Protein AF-F1LA75-F1 (afdb_monomer_lite)

InterPro domains:
  IPR002472 Palmitoyl protein thioesterase [PR00414] (26-45)
  IPR002472 Palmitoyl protein thioesterase [PR00414] (66-82)
  IPR002472 Palmitoyl protein thioesterase [PR00414] (110-129)
  IPR002472 Palmitoyl protein thioesterase [PR00414] (144-163)
  IPR029058 Alpha/Beta hydrolase fold [G3DSA:3.40.50.1820] (1-176)
  IPR029058 Alpha/Beta hydrolase fold [SSF53474] (1-173)

Sequence (176 aa):
MGDSCCNPLSMGWIKKILEREIEGVYVHSLMIGDNVISDTEHGFFGNINEQIQQVCDKISNDEKLRDGYNAIGFSQGGLFLRGVAQRCSSPPMKNLISLGGPQQGIYGLPLCPGDVRVCDAVRHLLDMGAYVGFVQKSLIQAQYWHDPIDETTYRQYSIFLADANAENAVNRNIFR

Foldseek 3Di:
DQDFLDDCVGVVVVQVVCCVVPPPDDDDRDADDDDSVVSSVVVWWFALVVVLVVVLVVQQPDPVCQCHDEEEAEEQRLLSVLVNQVPHPGPHHDYRHYHNYPLQADADDDDDPDDPVSVVVSVVLCVVPLQDQVNLGITPNSLRHQDPVCNVSCCVRNPHSNVSVVVVDPPPDDDD

Secondary structure (DSSP, 8-state):
----TT-TTTHHHHHHHHHHHSTT--------SSSHHHHHHHTTBS-HHHHHHHHHHHHHT-GGGTT-EEEEEETHHHHHHHHHHHH--SSPEEEEEEES--TT-BSS-----S-HHHHHHHHHHHHT-TTSHHHHHHBHHHHTB--SS-HHHHHHH-SSHHHHTTTT---S----

pLDDT: mean 86.82, std 14.61, range [31.84, 98.31]

Organism: Ascaris suum (NCBI:txid6253)

Radius of gyration: 17.05 Å; chains: 1; bounding box: 47×29×48 Å

Structure (mmCIF, N/CA/C/O backbone):
data_AF-F1LA75-F1
#
_entry.id   AF-F1LA75-F1
#
loop_
_atom_site.group_PDB
_atom_site.id
_atom_site.type_symbol
_atom_site.label_atom_id
_atom_site.label_alt_id
_atom_site.label_comp_id
_atom_site.label_asym_id
_atom_site.label_entity_id
_atom_site.label_seq_id
_atom_site.pdbx_PDB_ins_code
_atom_site.Cartn_x
_atom_site.Cartn_y
_atom_site.Cartn_z
_atom_site.occupancy
_atom_site.B_iso_or_equiv
_atom_site.auth_seq_id
_atom_site.auth_comp_id
_atom_site.auth_asym_id
_atom_site.auth_atom_id
_atom_site.pdbx_PDB_model_num
ATOM 1 N N . MET A 1 1 ? 10.021 2.501 4.607 1.00 51.81 1 MET A N 1
ATOM 2 C CA . MET A 1 1 ? 10.463 1.191 4.064 1.00 51.81 1 MET A CA 1
ATOM 3 C C . MET A 1 1 ? 10.960 0.364 5.231 1.00 51.81 1 MET A C 1
ATOM 5 O O . MET A 1 1 ? 11.765 0.881 5.995 1.00 51.81 1 MET A O 1
ATOM 9 N N . GLY A 1 2 ? 10.468 -0.867 5.384 1.00 53.00 2 GLY A N 1
ATOM 10 C CA . GLY A 1 2 ? 10.844 -1.743 6.502 1.00 53.00 2 GLY A CA 1
ATOM 11 C C . GLY A 1 2 ? 10.161 -1.427 7.839 1.00 53.00 2 GLY A C 1
ATOM 12 O O . GLY A 1 2 ? 10.654 -1.849 8.882 1.00 53.00 2 GLY A O 1
ATOM 13 N N . ASP A 1 3 ? 9.051 -0.683 7.829 1.00 56.50 3 ASP A N 1
ATOM 14 C CA . ASP A 1 3 ? 8.215 -0.551 9.022 1.00 56.50 3 ASP A CA 1
ATOM 15 C C . ASP A 1 3 ? 7.533 -1.896 9.270 1.00 56.50 3 ASP A C 1
ATOM 17 O O . ASP A 1 3 ? 6.830 -2.392 8.395 1.00 56.50 3 ASP A O 1
ATOM 21 N N . SER A 1 4 ? 7.756 -2.488 10.441 1.00 57.56 4 SER A N 1
ATOM 22 C CA . SER A 1 4 ? 7.090 -3.727 10.835 1.00 57.56 4 SER A CA 1
ATOM 23 C C . SER A 1 4 ? 6.014 -3.452 11.871 1.00 57.56 4 SER A C 1
ATOM 25 O O . SER A 1 4 ? 6.176 -2.587 12.743 1.00 57.56 4 SER A O 1
ATOM 27 N N . CYS A 1 5 ? 4.928 -4.226 11.804 1.00 57.06 5 CYS A N 1
ATOM 28 C CA . CYS A 1 5 ? 3.740 -4.110 12.661 1.00 57.06 5 CYS A CA 1
ATOM 29 C C . CYS A 1 5 ? 4.050 -4.000 14.156 1.00 57.06 5 CYS A C 1
ATOM 31 O O . CYS A 1 5 ? 3.268 -3.455 14.942 1.00 57.06 5 CYS A O 1
ATOM 33 N N . CYS A 1 6 ? 5.178 -4.591 14.541 1.00 60.88 6 CYS A N 1
ATOM 34 C CA . CYS A 1 6 ? 5.398 -5.117 15.868 1.00 60.88 6 CYS A CA 1
ATOM 35 C C . CYS A 1 6 ? 6.765 -4.723 16.436 1.00 60.88 6 CYS A C 1
ATOM 37 O O . CYS A 1 6 ? 7.101 -5.142 17.543 1.00 60.88 6 CYS A O 1
ATOM 39 N N . ASN A 1 7 ? 7.544 -3.891 15.730 1.00 67.25 7 ASN A N 1
ATOM 40 C CA . ASN A 1 7 ? 8.734 -3.284 16.316 1.00 67.25 7 ASN A CA 1
ATOM 41 C C . ASN A 1 7 ? 8.306 -2.355 17.474 1.00 67.25 7 ASN A C 1
ATOM 43 O O . ASN A 1 7 ? 7.612 -1.360 17.224 1.00 67.25 7 ASN A O 1
ATOM 47 N N . PRO A 1 8 ? 8.721 -2.633 18.729 1.00 63.22 8 PRO A N 1
ATOM 48 C CA . PRO A 1 8 ? 8.304 -1.859 19.898 1.00 63.22 8 PRO A CA 1
ATOM 49 C C . PRO A 1 8 ? 8.677 -0.375 19.833 1.00 63.22 8 PRO A C 1
ATOM 51 O O . PRO A 1 8 ? 8.048 0.430 20.515 1.00 63.22 8 PRO A O 1
ATOM 54 N N . LEU A 1 9 ? 9.693 -0.027 19.036 1.00 65.44 9 LEU A N 1
ATOM 55 C CA . LEU A 1 9 ? 10.206 1.334 18.875 1.00 65.44 9 LEU A CA 1
ATOM 56 C C . LEU A 1 9 ? 9.613 2.077 17.664 1.00 65.44 9 LEU A C 1
ATOM 58 O O . LEU A 1 9 ? 9.874 3.264 17.510 1.00 65.44 9 LEU A O 1
ATOM 62 N N . SER A 1 10 ? 8.826 1.403 16.817 1.00 79.44 10 SER A N 1
ATOM 63 C CA . SER A 1 10 ? 8.143 2.004 15.660 1.00 79.44 10 SER A CA 1
ATOM 64 C C . SER A 1 10 ? 6.623 1.857 15.814 1.00 79.44 10 SER A C 1
ATOM 66 O O . SER A 1 10 ? 6.025 2.513 16.671 1.00 79.44 10 SER A O 1
ATOM 68 N N . MET A 1 11 ? 5.976 0.965 15.060 1.00 84.00 11 MET A N 1
ATOM 69 C CA . MET A 1 11 ? 4.516 0.804 15.081 1.00 84.00 11 MET A CA 1
ATOM 70 C C . MET A 1 11 ? 3.979 0.364 16.448 1.00 84.00 11 MET A C 1
ATOM 72 O O . MET A 1 11 ? 2.888 0.774 16.843 1.00 84.00 11 MET A O 1
ATOM 76 N N . GLY A 1 12 ? 4.769 -0.382 17.228 1.00 84.81 12 GLY A N 1
ATOM 77 C CA . GLY A 1 12 ? 4.418 -0.721 18.606 1.00 84.81 12 GLY A CA 1
ATOM 78 C C . GLY A 1 12 ? 4.308 0.505 19.523 1.00 84.81 12 GLY A C 1
ATOM 79 O O . GLY A 1 12 ? 3.465 0.524 20.419 1.00 84.81 12 GLY A O 1
ATOM 80 N N . TRP A 1 13 ? 5.109 1.548 19.289 1.00 87.62 13 TRP A N 1
ATOM 81 C CA . TRP A 1 13 ? 5.029 2.806 20.036 1.00 87.62 13 TRP A CA 1
ATOM 82 C C . TRP A 1 13 ? 3.803 3.628 19.627 1.00 87.62 13 TRP A C 1
ATOM 84 O O . TRP A 1 13 ? 3.078 4.111 20.496 1.00 87.62 13 TRP A O 1
ATOM 94 N N . ILE A 1 14 ? 3.512 3.704 18.324 1.00 90.81 14 ILE A N 1
ATOM 95 C CA . ILE A 1 14 ? 2.298 4.355 17.806 1.00 90.81 14 ILE A CA 1
ATOM 96 C C . ILE A 1 14 ? 1.042 3.702 18.385 1.00 90.81 14 ILE A C 1
ATOM 98 O O . ILE A 1 14 ? 0.167 4.400 18.896 1.00 90.81 14 ILE A O 1
ATOM 102 N N . LYS A 1 15 ? 0.973 2.365 18.369 1.00 92.31 15 LYS A N 1
ATOM 103 C CA . LYS A 1 15 ? -0.138 1.613 18.961 1.00 92.31 15 LYS A CA 1
ATOM 104 C C . LYS A 1 15 ? -0.344 1.978 20.433 1.00 92.31 15 LYS A C 1
ATOM 106 O O . LYS A 1 15 ? -1.458 2.322 20.816 1.00 92.31 15 LYS A O 1
ATOM 111 N N . LYS A 1 16 ? 0.731 1.987 21.229 1.00 91.75 16 LYS A N 1
ATOM 112 C CA . LYS A 1 16 ? 0.673 2.360 22.653 1.00 91.75 16 LYS A CA 1
ATOM 113 C C . LYS A 1 16 ? 0.189 3.789 22.877 1.00 91.75 16 LYS A C 1
ATOM 115 O O . LYS A 1 16 ? -0.514 4.033 23.850 1.00 91.75 16 LYS A O 1
ATOM 120 N N . ILE A 1 17 ? 0.571 4.734 22.017 1.00 94.31 17 ILE A N 1
ATOM 121 C CA . ILE A 1 17 ? 0.070 6.111 22.107 1.00 94.31 17 ILE A CA 1
ATOM 122 C C . ILE A 1 17 ? -1.430 6.139 21.856 1.00 94.31 17 ILE A C 1
ATOM 124 O O . ILE A 1 17 ? -2.156 6.707 22.660 1.00 94.31 17 ILE A O 1
ATOM 128 N N . LEU A 1 18 ? -1.905 5.504 20.785 1.00 94.94 18 LEU A N 1
ATOM 129 C CA . LEU A 1 18 ? -3.332 5.487 20.464 1.00 94.94 18 LEU A CA 1
ATOM 130 C C . LEU A 1 18 ? -4.156 4.863 21.595 1.00 94.94 18 LEU A C 1
ATOM 132 O O . LEU A 1 18 ? -5.148 5.446 22.012 1.00 94.94 18 LEU A O 1
ATOM 136 N N . GLU A 1 19 ? -3.704 3.728 22.130 1.00 95.12 19 GLU A N 1
ATOM 137 C CA . GLU A 1 19 ? -4.360 3.045 23.253 1.00 95.12 19 GLU A CA 1
ATOM 138 C C . GLU A 1 19 ? -4.343 3.869 24.552 1.00 95.12 19 GLU A C 1
ATOM 140 O O . GLU A 1 19 ? -5.237 3.717 25.381 1.00 95.12 19 GLU A O 1
ATOM 145 N N . ARG A 1 20 ? -3.350 4.750 24.737 1.00 96.19 20 ARG A N 1
ATOM 146 C CA . ARG A 1 20 ? -3.263 5.643 25.902 1.00 96.19 20 ARG A CA 1
ATOM 147 C C . ARG A 1 20 ? -4.144 6.882 25.762 1.00 96.19 20 ARG A C 1
ATOM 149 O O . ARG A 1 20 ? -4.752 7.297 26.740 1.00 96.19 20 ARG A O 1
ATOM 156 N N . GLU A 1 21 ? -4.159 7.500 24.584 1.00 97.44 21 GLU A N 1
ATOM 157 C CA . GLU A 1 21 ? -4.854 8.773 24.349 1.00 97.44 21 GLU A CA 1
ATOM 158 C C . GLU A 1 21 ? -6.343 8.587 24.012 1.00 97.44 21 GLU A C 1
ATOM 160 O O . GLU A 1 21 ? -7.119 9.535 24.115 1.00 97.44 21 GLU A O 1
ATOM 165 N N . ILE A 1 22 ? -6.759 7.384 23.597 1.00 96.81 22 ILE A N 1
ATOM 166 C CA . ILE A 1 22 ? -8.139 7.083 23.200 1.00 96.81 22 ILE A CA 1
ATOM 167 C C . ILE A 1 22 ? -8.643 5.898 24.027 1.00 96.81 22 ILE A C 1
ATOM 169 O O . ILE A 1 22 ? -8.393 4.737 23.707 1.00 96.81 22 ILE A O 1
ATOM 173 N N . GLU A 1 23 ? -9.369 6.188 25.103 1.00 96.06 23 GLU A N 1
ATOM 174 C CA . GLU A 1 23 ? -9.869 5.157 26.014 1.00 96.06 23 GLU A CA 1
ATOM 175 C C . GLU A 1 23 ? -10.764 4.135 25.289 1.00 96.06 23 GLU A C 1
ATOM 177 O O . GLU A 1 23 ? -11.688 4.489 24.555 1.00 96.06 23 GLU A O 1
ATOM 182 N N . GLY A 1 24 ? -10.472 2.844 25.486 1.00 94.00 24 GLY A N 1
ATOM 183 C CA . GLY A 1 24 ? -11.248 1.739 24.915 1.00 94.00 24 GLY A CA 1
ATOM 184 C C . GLY A 1 24 ? -11.039 1.494 23.415 1.00 94.00 24 GLY A C 1
ATOM 185 O O . GLY A 1 24 ? -11.727 0.643 22.848 1.00 94.00 24 GLY A O 1
ATOM 186 N N . VAL A 1 25 ? -10.107 2.197 22.757 1.00 97.19 25 VAL A N 1
ATOM 187 C CA . VAL A 1 25 ? -9.842 1.989 21.327 1.00 97.19 25 VAL A CA 1
ATOM 188 C C . VAL A 1 25 ? -9.284 0.589 21.058 1.00 97.19 25 VAL A C 1
ATOM 190 O O . VAL A 1 25 ? -8.417 0.084 21.771 1.00 97.19 25 VAL A O 1
ATOM 193 N N . TYR A 1 26 ? -9.747 -0.035 19.978 1.00 97.25 26 TYR A N 1
ATOM 194 C CA . TYR A 1 26 ? -9.143 -1.250 19.443 1.00 97.25 26 TYR A CA 1
ATOM 195 C C . TYR A 1 26 ? -8.144 -0.893 18.339 1.00 97.25 26 TYR A C 1
ATOM 197 O O . TYR A 1 26 ? -8.527 -0.338 17.309 1.00 97.25 26 TYR A O 1
ATOM 205 N N . VAL A 1 27 ? -6.865 -1.227 18.543 1.00 95.94 27 VAL A N 1
ATOM 206 C CA . VAL A 1 27 ? -5.806 -1.007 17.548 1.00 95.94 27 VAL A CA 1
ATOM 207 C C . VAL A 1 27 ? -5.296 -2.332 16.988 1.00 95.94 27 VAL A C 1
ATOM 209 O O . VAL A 1 27 ? -4.612 -3.109 17.671 1.00 95.94 27 VAL A O 1
ATOM 212 N N . HIS A 1 28 ? -5.572 -2.545 15.702 1.00 94.25 28 HIS A N 1
ATOM 213 C CA . HIS A 1 28 ? -5.042 -3.652 14.916 1.00 94.25 28 HIS A CA 1
ATOM 214 C C . HIS A 1 28 ? -3.864 -3.178 14.048 1.00 94.25 28 HIS A C 1
ATOM 216 O O . HIS A 1 28 ? -4.051 -2.417 13.101 1.00 94.25 28 HIS A O 1
ATOM 222 N N . SER A 1 29 ? -2.645 -3.614 14.382 1.00 92.94 29 SER A N 1
ATOM 223 C CA . SER A 1 29 ? -1.442 -3.363 13.574 1.00 92.94 29 SER A CA 1
ATOM 224 C C . SER A 1 29 ? -1.260 -4.526 12.599 1.00 92.94 29 SER A C 1
ATOM 226 O O . SER A 1 29 ? -1.005 -5.649 13.036 1.00 92.94 29 SER A O 1
ATOM 228 N N . LEU A 1 30 ? -1.460 -4.274 11.304 1.00 91.56 30 LEU A N 1
ATOM 229 C CA . LEU A 1 30 ? -1.443 -5.306 10.263 1.00 91.56 30 LEU A CA 1
ATOM 230 C C . LEU A 1 30 ? -0.043 -5.912 10.109 1.00 91.56 30 LEU A C 1
ATOM 232 O O . LEU A 1 30 ? 0.923 -5.174 9.952 1.00 91.56 30 LEU A O 1
ATOM 236 N N . MET A 1 31 ? 0.031 -7.244 10.101 1.00 89.50 31 MET A N 1
ATOM 237 C CA . MET A 1 31 ? 1.239 -8.025 9.812 1.00 89.50 31 MET A CA 1
ATOM 238 C C . MET A 1 31 ? 1.010 -8.894 8.572 1.00 89.50 31 MET A C 1
ATOM 240 O O . MET A 1 31 ? -0.005 -9.607 8.490 1.00 89.50 31 MET A O 1
ATOM 244 N N . ILE A 1 32 ? 1.956 -8.852 7.634 1.00 86.94 32 ILE A N 1
ATOM 245 C CA . ILE A 1 32 ? 1.975 -9.650 6.407 1.00 86.94 32 ILE A CA 1
ATOM 246 C C . ILE A 1 32 ? 3.015 -10.769 6.542 1.00 86.94 32 ILE A C 1
ATOM 248 O O . ILE A 1 32 ? 4.215 -10.528 6.602 1.00 86.94 32 ILE A O 1
ATOM 252 N N . GLY A 1 33 ? 2.559 -12.021 6.561 1.00 86.25 33 GLY A N 1
ATOM 253 C CA . GLY A 1 33 ? 3.388 -13.187 6.886 1.00 86.25 33 GLY A CA 1
ATOM 254 C C . GLY A 1 33 ? 3.224 -13.644 8.337 1.00 86.25 33 GLY A C 1
ATOM 255 O O . GLY A 1 33 ? 2.341 -13.170 9.054 1.00 86.25 33 GLY A O 1
ATOM 256 N N . ASP A 1 34 ? 4.064 -14.592 8.752 1.00 84.94 34 ASP A N 1
ATOM 257 C CA . ASP A 1 34 ? 3.906 -15.320 10.020 1.00 84.94 34 ASP A CA 1
ATOM 258 C C . ASP A 1 34 ? 4.675 -14.684 11.184 1.00 84.94 34 ASP A C 1
ATOM 260 O O . ASP A 1 34 ? 4.413 -14.973 12.353 1.00 84.94 34 ASP A O 1
ATOM 264 N N . ASN A 1 35 ? 5.660 -13.836 10.883 1.00 83.38 35 ASN A N 1
ATOM 265 C 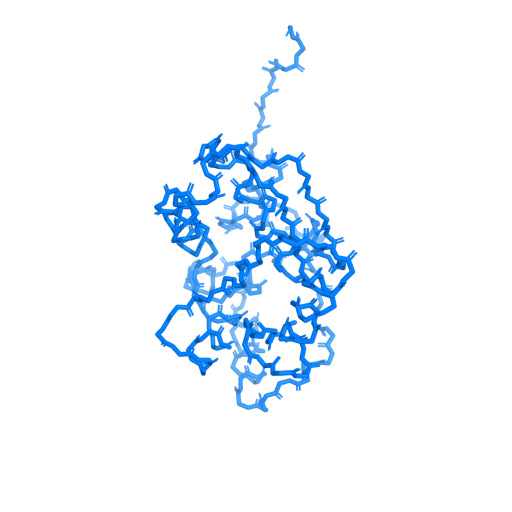CA . ASN A 1 35 ? 6.518 -13.204 11.880 1.00 83.38 35 ASN A CA 1
ATOM 266 C C . ASN A 1 35 ? 7.092 -11.860 11.398 1.00 83.38 35 ASN A C 1
ATOM 268 O O . ASN A 1 35 ? 7.027 -11.513 10.219 1.00 83.38 35 ASN A O 1
ATOM 272 N N . VAL A 1 36 ? 7.717 -11.124 12.322 1.00 80.44 36 VAL A N 1
ATOM 273 C CA . VAL A 1 36 ? 8.285 -9.783 12.085 1.00 80.44 36 VAL A CA 1
ATOM 274 C C . VAL A 1 36 ? 9.344 -9.764 10.978 1.00 80.44 36 VAL A C 1
ATOM 276 O O . VAL A 1 36 ? 9.447 -8.774 10.256 1.00 80.44 36 VAL A O 1
ATOM 279 N N . ILE A 1 37 ? 10.131 -10.835 10.831 1.00 79.62 37 ILE A N 1
ATOM 280 C CA . ILE A 1 37 ? 11.166 -10.919 9.792 1.00 79.62 37 ILE A CA 1
ATOM 281 C C . ILE A 1 37 ? 10.488 -11.018 8.426 1.00 79.62 37 ILE A C 1
ATOM 283 O O . ILE A 1 37 ? 10.761 -10.187 7.564 1.00 79.62 37 ILE A O 1
ATOM 287 N N . SER A 1 38 ? 9.535 -11.943 8.270 1.00 84.00 38 SER A N 1
ATOM 288 C CA . SER A 1 38 ? 8.760 -12.068 7.030 1.00 84.00 38 SER A CA 1
ATOM 289 C C . SER A 1 38 ? 7.966 -10.798 6.704 1.00 84.00 38 SER A C 1
ATOM 291 O O . SER A 1 38 ? 7.940 -10.384 5.554 1.00 84.00 38 SER A O 1
ATOM 293 N N . ASP A 1 39 ? 7.392 -10.125 7.706 1.00 84.44 39 ASP A N 1
ATOM 294 C CA . ASP A 1 39 ? 6.686 -8.843 7.542 1.00 84.44 39 ASP A CA 1
ATOM 295 C C . ASP A 1 39 ? 7.617 -7.752 7.0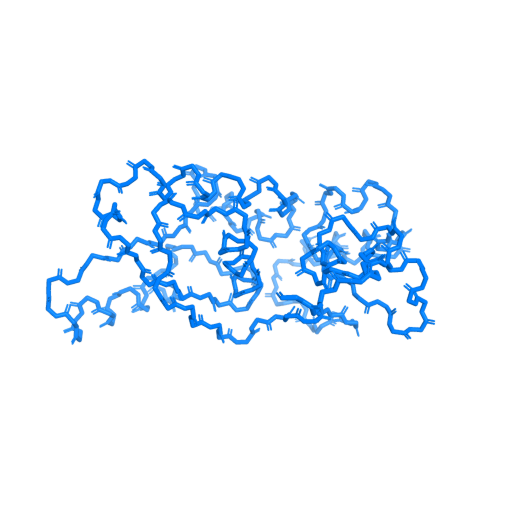07 1.00 84.44 39 ASP A C 1
ATOM 297 O O . ASP A 1 39 ? 7.282 -7.016 6.080 1.00 84.44 39 ASP A O 1
ATOM 301 N N . THR A 1 40 ? 8.843 -7.711 7.531 1.00 82.88 40 THR A N 1
ATOM 302 C CA . THR A 1 40 ? 9.863 -6.770 7.068 1.00 82.88 40 THR A CA 1
ATOM 303 C C . THR A 1 40 ? 10.286 -7.077 5.631 1.00 82.88 40 THR A C 1
ATOM 305 O O . THR A 1 40 ? 10.362 -6.155 4.821 1.00 82.88 40 THR A O 1
ATOM 308 N N . GLU A 1 41 ? 10.523 -8.347 5.287 1.00 85.19 41 GLU A N 1
ATOM 309 C CA . GLU A 1 41 ? 10.883 -8.771 3.925 1.00 85.19 41 GLU A CA 1
ATOM 310 C C . GLU A 1 41 ? 9.762 -8.486 2.918 1.00 85.19 41 GLU A C 1
ATOM 312 O O . GLU A 1 41 ? 10.038 -7.964 1.835 1.00 85.19 41 GLU A O 1
ATOM 317 N N . HIS A 1 42 ? 8.501 -8.719 3.294 1.00 89.00 42 HIS A N 1
ATOM 318 C CA . HIS A 1 42 ? 7.328 -8.387 2.481 1.00 89.00 42 HIS A CA 1
ATOM 319 C C . HIS A 1 42 ? 7.166 -6.879 2.233 1.00 89.00 42 HIS A C 1
ATOM 321 O O . HIS A 1 42 ? 6.494 -6.473 1.285 1.00 89.00 42 HIS A O 1
ATOM 327 N N . GLY A 1 43 ? 7.819 -6.022 3.023 1.00 86.50 43 GLY A N 1
ATOM 328 C CA . GLY A 1 43 ? 7.920 -4.591 2.732 1.00 86.50 43 GLY A CA 1
ATOM 329 C C . GLY A 1 43 ? 8.749 -4.269 1.479 1.00 86.50 43 GLY A C 1
ATOM 330 O O . GLY A 1 43 ? 8.592 -3.189 0.899 1.00 86.50 43 GLY A O 1
ATOM 331 N N . PHE A 1 44 ? 9.612 -5.190 1.043 1.00 87.94 44 PHE A N 1
ATOM 332 C CA . PHE A 1 44 ? 10.497 -5.042 -0.116 1.00 87.94 44 PHE A CA 1
ATOM 333 C C . PHE A 1 44 ? 10.118 -5.990 -1.251 1.00 87.94 44 PHE A C 1
ATOM 335 O O . PHE A 1 44 ? 10.047 -5.571 -2.405 1.00 87.94 44 PHE A O 1
ATOM 342 N N . PHE A 1 45 ? 9.834 -7.250 -0.937 1.00 91.44 45 PHE A N 1
ATOM 343 C CA . PHE A 1 45 ? 9.600 -8.291 -1.929 1.00 91.44 45 PHE A CA 1
ATOM 344 C C . PHE A 1 45 ? 8.163 -8.806 -1.882 1.00 91.44 45 PHE A C 1
ATOM 346 O O . PHE A 1 45 ? 7.588 -9.006 -0.816 1.00 91.44 45 PHE A O 1
ATOM 353 N N . GLY A 1 46 ? 7.585 -9.040 -3.056 1.00 93.69 46 GLY A N 1
ATOM 354 C CA . GLY A 1 46 ? 6.223 -9.543 -3.215 1.00 93.69 46 GLY A CA 1
ATOM 355 C C . GLY A 1 46 ? 5.382 -8.690 -4.155 1.00 93.69 46 GLY A C 1
ATOM 356 O O . GLY A 1 46 ? 5.901 -7.890 -4.933 1.00 93.69 46 GLY A O 1
ATOM 357 N N . ASN A 1 47 ? 4.066 -8.871 -4.074 1.00 96.25 47 ASN A N 1
ATOM 358 C CA . ASN A 1 47 ? 3.083 -8.240 -4.946 1.00 96.25 47 ASN A CA 1
ATOM 359 C C . ASN A 1 47 ? 2.071 -7.431 -4.120 1.00 96.25 47 ASN A C 1
ATOM 361 O O . ASN A 1 47 ? 1.376 -7.978 -3.266 1.00 96.25 47 ASN A O 1
ATOM 365 N N . ILE A 1 48 ? 1.966 -6.127 -4.382 1.00 96.81 48 ILE A N 1
ATOM 366 C CA . ILE A 1 48 ? 1.079 -5.207 -3.658 1.00 96.81 48 ILE A CA 1
ATOM 367 C C . ILE A 1 48 ? -0.384 -5.606 -3.840 1.00 96.81 48 ILE A C 1
ATOM 369 O O . ILE A 1 48 ? -1.164 -5.510 -2.896 1.00 96.81 48 ILE A O 1
ATOM 373 N N . ASN A 1 49 ? -0.775 -6.078 -5.026 1.00 97.25 49 ASN A N 1
ATOM 374 C CA . ASN A 1 49 ? -2.155 -6.494 -5.272 1.00 97.25 49 ASN A CA 1
ATOM 375 C C . ASN A 1 49 ? -2.540 -7.687 -4.386 1.00 97.25 49 ASN A C 1
ATOM 377 O O . ASN A 1 49 ? -3.632 -7.702 -3.821 1.00 97.25 49 ASN A O 1
ATOM 381 N N . GLU A 1 50 ? -1.625 -8.642 -4.216 1.00 97.06 50 GLU A N 1
ATOM 382 C CA . GLU A 1 50 ? -1.812 -9.789 -3.323 1.00 97.06 50 GLU A CA 1
ATOM 383 C C . GLU A 1 50 ? -1.826 -9.353 -1.855 1.00 97.06 50 GLU A C 1
ATOM 385 O O . GLU A 1 50 ? -2.698 -9.782 -1.103 1.00 97.06 50 GLU A O 1
ATOM 390 N N . GLN A 1 51 ? -0.926 -8.449 -1.447 1.00 96.62 51 GLN A N 1
ATOM 391 C CA . GLN A 1 51 ? -0.924 -7.911 -0.081 1.00 96.62 51 GLN A CA 1
ATOM 392 C C . GLN A 1 51 ? -2.217 -7.161 0.245 1.00 96.62 51 GLN A C 1
ATOM 394 O O . GLN A 1 51 ? -2.768 -7.342 1.328 1.00 96.62 51 GLN A O 1
ATOM 399 N N . ILE A 1 52 ? -2.739 -6.357 -0.685 1.00 97.38 52 ILE A N 1
ATOM 400 C CA . ILE A 1 52 ? -4.022 -5.671 -0.503 1.00 97.38 52 ILE A CA 1
ATOM 401 C C . ILE A 1 52 ? -5.142 -6.691 -0.312 1.00 97.38 52 ILE A C 1
ATOM 403 O O . ILE A 1 52 ? -5.915 -6.539 0.629 1.00 97.38 52 ILE A O 1
ATOM 407 N N . GLN A 1 53 ? -5.207 -7.743 -1.134 1.00 97.12 53 GLN A N 1
ATOM 408 C CA . GLN A 1 53 ? -6.222 -8.786 -0.970 1.00 97.12 53 GLN A CA 1
ATOM 409 C C . GLN A 1 53 ? -6.117 -9.461 0.405 1.00 97.12 53 GLN A C 1
ATOM 411 O O . GLN A 1 53 ? -7.114 -9.557 1.116 1.00 97.12 53 GLN A O 1
ATOM 416 N N . GLN A 1 54 ? -4.905 -9.836 0.829 1.00 96.44 54 GLN A N 1
ATOM 417 C CA . GLN A 1 54 ? -4.675 -10.422 2.154 1.00 96.44 54 GLN A CA 1
ATOM 418 C C . GLN A 1 54 ? -5.114 -9.487 3.289 1.00 96.44 54 GLN A C 1
ATOM 420 O O . GLN A 1 54 ? -5.677 -9.937 4.288 1.00 96.44 54 GLN A O 1
ATOM 425 N N . VAL A 1 55 ? -4.864 -8.182 3.158 1.00 96.56 55 VAL A N 1
ATOM 426 C CA . VAL A 1 55 ? -5.307 -7.179 4.135 1.00 96.56 55 VAL A CA 1
ATOM 427 C C . VAL A 1 55 ? -6.827 -7.058 4.143 1.00 96.56 55 VAL A C 1
ATOM 429 O O . VAL A 1 55 ? -7.415 -7.007 5.221 1.00 96.56 55 VAL A O 1
ATOM 432 N N . CYS A 1 56 ? -7.475 -7.059 2.980 1.00 97.00 56 CYS A N 1
ATOM 433 C CA . CYS A 1 56 ? -8.932 -7.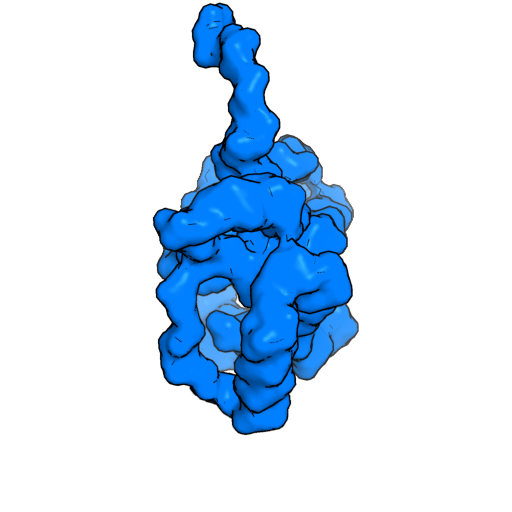039 2.899 1.00 97.00 56 CYS A CA 1
ATOM 434 C C . CYS A 1 56 ? -9.554 -8.255 3.585 1.00 97.00 56 CYS A C 1
ATOM 436 O O . CYS A 1 56 ? -10.484 -8.101 4.378 1.00 97.00 56 CYS A O 1
ATOM 438 N N . ASP A 1 57 ? -8.986 -9.441 3.371 1.00 96.38 57 ASP A N 1
ATOM 439 C CA . ASP A 1 57 ? -9.441 -10.665 4.023 1.00 96.38 57 ASP A CA 1
ATOM 440 C C . ASP A 1 57 ? -9.259 -10.570 5.546 1.00 96.38 57 ASP A C 1
ATOM 442 O O . ASP A 1 57 ? -10.195 -10.846 6.296 1.00 96.38 57 ASP A O 1
ATOM 446 N N . LYS A 1 58 ? -8.099 -10.101 6.028 1.00 95.88 58 LYS A N 1
ATOM 447 C CA . LYS A 1 58 ? -7.850 -9.890 7.468 1.00 95.88 58 LYS A CA 1
ATOM 448 C C . LYS A 1 58 ? -8.850 -8.911 8.090 1.00 95.88 58 LYS A C 1
ATOM 450 O O . LYS A 1 58 ? -9.405 -9.210 9.142 1.00 95.88 58 LYS A O 1
ATOM 455 N N . ILE A 1 59 ? -9.104 -7.776 7.438 1.00 96.50 59 ILE A N 1
ATOM 456 C CA . ILE A 1 59 ? -10.036 -6.750 7.926 1.00 96.50 59 ILE A CA 1
ATOM 457 C C . ILE A 1 59 ? -11.477 -7.277 7.933 1.00 96.50 59 ILE A C 1
ATOM 459 O O . ILE A 1 59 ? -12.208 -7.045 8.892 1.00 96.50 59 ILE A O 1
ATOM 463 N N . SER A 1 60 ? -11.891 -7.996 6.887 1.00 96.19 60 SER A N 1
ATOM 464 C CA . SER A 1 60 ? -13.255 -8.531 6.776 1.00 96.19 60 SER A CA 1
ATOM 465 C C . SER A 1 60 ? -13.568 -9.620 7.807 1.00 96.19 60 SER A C 1
ATOM 467 O O . SER A 1 60 ? -14.714 -9.739 8.242 1.00 96.19 60 SER A O 1
ATOM 469 N N . ASN A 1 61 ? -12.551 -10.376 8.229 1.00 96.50 61 ASN A N 1
ATOM 470 C CA . ASN A 1 61 ? -12.667 -11.422 9.241 1.00 96.50 61 ASN A CA 1
ATOM 471 C C . ASN A 1 61 ? -12.530 -10.903 10.685 1.00 96.50 61 ASN A C 1
ATOM 473 O O . ASN A 1 61 ? -12.758 -11.666 11.623 1.00 96.50 61 ASN A O 1
ATOM 477 N N . ASP A 1 62 ? -12.174 -9.631 10.896 1.00 97.00 62 ASP A N 1
ATOM 478 C CA . ASP A 1 62 ? -12.100 -9.043 12.235 1.00 97.00 62 ASP A CA 1
ATOM 479 C C . ASP A 1 62 ? -13.466 -8.480 12.652 1.00 97.00 62 ASP A C 1
ATOM 481 O O . ASP A 1 62 ? -13.906 -7.418 12.200 1.00 97.00 62 ASP A O 1
ATOM 485 N N . GLU A 1 63 ? -14.143 -9.187 13.559 1.00 96.88 63 GLU A N 1
ATOM 486 C CA . GLU A 1 63 ? -15.471 -8.805 14.045 1.00 96.88 63 GLU A CA 1
ATOM 487 C C . GLU A 1 63 ? -15.515 -7.395 14.649 1.00 96.88 63 GLU A C 1
ATOM 489 O O . GLU A 1 63 ? -16.537 -6.717 14.540 1.00 96.88 63 GLU A O 1
ATOM 494 N N . LYS A 1 64 ? -14.405 -6.912 15.224 1.00 97.50 64 LYS A N 1
ATOM 495 C CA . LYS A 1 64 ? -14.331 -5.577 15.836 1.00 97.50 64 LYS A CA 1
ATOM 496 C C . LYS A 1 64 ? -14.276 -4.450 14.807 1.00 97.50 64 LYS A C 1
ATOM 498 O O . LYS A 1 64 ? -14.446 -3.291 15.177 1.00 97.50 64 LYS A O 1
ATOM 503 N N . LEU A 1 65 ? -14.028 -4.767 13.535 1.00 97.25 65 LEU A N 1
ATOM 504 C CA . LEU A 1 65 ? -13.962 -3.792 12.445 1.00 97.25 65 LEU A CA 1
ATOM 505 C C . LEU A 1 65 ? -15.261 -3.720 11.632 1.00 97.25 65 LEU A C 1
ATOM 507 O O . LEU A 1 65 ? -15.378 -2.844 10.776 1.00 97.25 65 LEU A O 1
ATOM 511 N N . ARG A 1 66 ? -16.247 -4.595 11.896 1.00 96.25 66 ARG A N 1
ATOM 512 C CA . ARG A 1 66 ? -17.476 -4.743 11.088 1.00 96.25 66 ARG A CA 1
ATOM 513 C C . ARG A 1 66 ? -18.281 -3.454 10.923 1.00 96.25 66 ARG A C 1
ATOM 515 O O . ARG A 1 66 ? -18.770 -3.190 9.828 1.00 96.25 66 ARG A O 1
ATOM 522 N N . ASP A 1 67 ? -18.350 -2.626 11.962 1.00 95.94 67 ASP A N 1
ATOM 523 C CA . ASP A 1 67 ? -19.080 -1.346 11.945 1.00 95.94 67 ASP A CA 1
ATOM 524 C C . ASP A 1 67 ? -18.252 -0.180 11.368 1.00 95.94 67 ASP A C 1
ATOM 526 O O . ASP A 1 67 ? -18.595 1.002 11.503 1.00 95.94 67 ASP A O 1
ATOM 530 N N . GLY A 1 68 ? -17.133 -0.505 10.722 1.00 97.00 68 GLY A N 1
ATOM 531 C CA . GLY A 1 68 ? -16.239 0.415 10.038 1.00 97.00 68 GLY A CA 1
ATOM 532 C C . GLY A 1 68 ? -15.104 0.940 10.909 1.00 97.00 68 GLY A C 1
ATOM 533 O O . GLY A 1 68 ? -15.245 1.133 12.119 1.00 97.00 68 GLY A O 1
ATOM 534 N N . TYR A 1 69 ? -13.985 1.244 10.262 1.00 98.19 69 TYR A N 1
ATOM 535 C CA . TYR A 1 69 ? -12.695 1.483 10.904 1.00 98.19 69 TYR A CA 1
ATOM 536 C C . TYR A 1 69 ? -11.996 2.726 10.348 1.00 98.19 69 TYR A C 1
ATOM 538 O O . TYR A 1 69 ? -12.277 3.171 9.238 1.00 98.19 69 TYR A O 1
ATOM 546 N N . ASN A 1 70 ? -11.066 3.291 11.116 1.00 98.31 70 ASN A N 1
ATOM 547 C CA . ASN A 1 70 ? -10.110 4.275 10.607 1.00 98.31 70 ASN A CA 1
ATOM 548 C C . ASN A 1 70 ? -8.806 3.561 10.245 1.00 98.31 70 ASN A C 1
ATOM 550 O O . ASN A 1 70 ? -8.443 2.578 10.890 1.00 98.31 70 ASN A O 1
ATOM 554 N N . ALA A 1 71 ? -8.090 4.072 9.252 1.00 98.12 71 ALA A N 1
ATOM 555 C CA . ALA A 1 71 ? -6.831 3.510 8.793 1.00 98.12 71 ALA A CA 1
ATOM 556 C C . ALA A 1 71 ? -5.721 4.565 8.856 1.00 98.12 71 ALA A C 1
ATOM 558 O O . ALA A 1 71 ? -5.917 5.711 8.450 1.00 98.12 71 ALA A O 1
ATOM 559 N N . ILE A 1 72 ? -4.548 4.175 9.357 1.00 97.62 72 ILE A N 1
ATOM 560 C CA . ILE A 1 72 ? -3.352 5.023 9.406 1.00 97.62 72 ILE A CA 1
ATOM 561 C C . ILE A 1 72 ? -2.235 4.287 8.675 1.00 97.62 72 ILE A C 1
ATOM 563 O O . ILE A 1 72 ? -1.851 3.191 9.075 1.00 97.62 72 ILE A O 1
ATOM 567 N N . GLY A 1 73 ? -1.725 4.881 7.600 1.00 95.88 73 GLY A N 1
ATOM 568 C CA . GLY A 1 73 ? -0.654 4.312 6.790 1.00 95.88 73 GLY A CA 1
ATOM 569 C C . GLY A 1 73 ? 0.613 5.142 6.865 1.00 95.88 73 GLY A C 1
ATOM 570 O O . GLY A 1 73 ? 0.579 6.348 6.627 1.00 95.88 73 GLY A O 1
ATOM 571 N N . PHE A 1 74 ? 1.733 4.487 7.149 1.00 93.12 74 PHE A N 1
ATOM 572 C CA . PHE A 1 74 ? 3.058 5.098 7.208 1.00 93.12 74 PHE A CA 1
ATOM 573 C C . PHE A 1 74 ? 3.838 4.777 5.936 1.00 93.12 74 PHE A C 1
ATOM 575 O O . PHE A 1 74 ? 3.853 3.626 5.495 1.00 93.12 74 PHE A O 1
ATOM 582 N N . SER A 1 75 ? 4.497 5.780 5.345 1.00 92.25 75 SER A N 1
ATOM 583 C CA . SER A 1 75 ? 5.292 5.606 4.122 1.00 92.25 75 SER A CA 1
ATOM 584 C C . SER A 1 75 ? 4.471 4.867 3.044 1.00 92.25 75 SER A C 1
ATOM 586 O O . SER A 1 75 ? 3.300 5.189 2.835 1.00 92.25 75 SER A O 1
ATOM 588 N N . GLN A 1 76 ? 5.017 3.840 2.388 1.00 92.94 76 GLN A N 1
ATOM 589 C CA . GLN A 1 76 ? 4.290 3.039 1.388 1.00 92.94 76 GLN A CA 1
ATOM 590 C C . GLN A 1 76 ? 2.933 2.490 1.882 1.00 92.94 76 GLN A C 1
ATOM 592 O O . GLN A 1 76 ? 2.003 2.373 1.088 1.00 92.94 76 GLN A O 1
ATOM 597 N N . GLY A 1 77 ? 2.762 2.246 3.188 1.00 95.38 77 GLY A N 1
ATOM 598 C CA . GLY A 1 77 ? 1.498 1.776 3.761 1.00 95.38 77 GLY A CA 1
ATOM 599 C C . GLY A 1 77 ? 0.331 2.752 3.563 1.00 95.38 77 GLY A C 1
ATOM 600 O O . GLY A 1 77 ? -0.814 2.322 3.451 1.00 95.38 77 GLY A O 1
ATOM 601 N N . GLY A 1 78 ? 0.600 4.059 3.442 1.00 96.88 78 GLY A N 1
ATOM 602 C CA . GLY A 1 78 ? -0.426 5.053 3.101 1.00 96.88 78 GLY A CA 1
ATOM 603 C C . GLY A 1 78 ? -0.980 4.875 1.687 1.00 96.88 78 GLY A C 1
ATOM 604 O O . GLY A 1 78 ? -2.176 5.053 1.460 1.00 96.88 78 GLY A O 1
ATOM 605 N N . LEU A 1 79 ? -0.126 4.490 0.738 1.00 97.75 79 LEU A N 1
ATOM 606 C CA . LEU A 1 79 ? -0.542 4.145 -0.620 1.00 97.75 79 LEU A CA 1
ATOM 607 C C . LEU A 1 79 ? -1.298 2.805 -0.636 1.00 97.75 79 LEU A C 1
ATOM 609 O O . LEU A 1 79 ? -2.309 2.671 -1.321 1.00 97.75 79 LEU A O 1
ATOM 613 N N . PHE A 1 80 ? -0.859 1.825 0.156 1.00 97.62 80 PHE A N 1
ATOM 614 C CA . PHE A 1 80 ? -1.489 0.499 0.175 1.00 97.62 80 PHE A CA 1
ATOM 615 C C . PHE A 1 80 ? -2.890 0.552 0.781 1.00 97.62 80 PHE A C 1
ATOM 617 O O . PHE A 1 80 ? -3.823 -0.012 0.216 1.00 97.62 80 PHE A O 1
ATOM 624 N N . LEU A 1 81 ? -3.071 1.293 1.879 1.00 98.12 81 LEU A N 1
ATOM 625 C CA . LEU A 1 81 ? -4.387 1.492 2.487 1.00 98.12 81 LEU A CA 1
ATOM 626 C C . LEU A 1 81 ? -5.335 2.293 1.589 1.00 98.12 81 LEU A C 1
ATOM 628 O O . LEU A 1 81 ? -6.536 2.034 1.605 1.00 98.12 81 LEU A O 1
ATOM 632 N N . ARG A 1 82 ? -4.825 3.203 0.748 1.00 98.25 82 ARG A N 1
ATOM 633 C CA . ARG A 1 82 ? -5.643 3.794 -0.322 1.00 98.25 82 ARG A CA 1
ATOM 634 C C . ARG A 1 82 ? -6.129 2.717 -1.296 1.00 98.25 82 ARG A C 1
ATOM 636 O O . ARG A 1 82 ? -7.312 2.693 -1.619 1.00 98.25 82 ARG A O 1
ATOM 643 N N . GLY A 1 83 ? -5.251 1.799 -1.701 1.00 97.56 83 GLY A N 1
ATOM 644 C CA . GLY A 1 83 ? -5.627 0.644 -2.519 1.00 97.56 83 GLY A CA 1
ATOM 645 C C . GLY A 1 83 ? -6.686 -0.247 -1.854 1.00 97.56 83 GLY A C 1
ATOM 646 O O . GLY A 1 83 ? -7.642 -0.646 -2.514 1.00 97.56 83 GLY A O 1
ATOM 647 N N . VAL A 1 84 ? -6.581 -0.491 -0.541 1.00 97.81 84 VAL A N 1
ATOM 648 C CA . VAL A 1 84 ? -7.618 -1.192 0.246 1.00 97.81 84 VAL A CA 1
ATOM 649 C C . VAL A 1 84 ? -8.950 -0.445 0.171 1.00 97.81 84 VAL A C 1
ATOM 651 O O . VAL A 1 84 ? -9.964 -1.053 -0.153 1.00 97.81 84 VAL A O 1
ATOM 654 N N . ALA A 1 85 ? -8.954 0.872 0.396 1.00 97.44 85 ALA A N 1
ATOM 655 C CA . ALA A 1 85 ? -10.171 1.682 0.331 1.00 97.44 85 ALA A CA 1
ATOM 656 C C . ALA A 1 85 ? -10.840 1.650 -1.057 1.00 97.44 85 ALA A C 1
ATOM 658 O O . ALA A 1 85 ? -12.064 1.670 -1.151 1.00 97.44 85 ALA A O 1
ATOM 659 N N . GLN A 1 86 ? -10.047 1.589 -2.132 1.00 96.56 86 GLN A N 1
ATOM 660 C CA . GLN A 1 86 ? -10.550 1.532 -3.509 1.00 96.56 86 GLN A CA 1
ATOM 661 C C . GLN A 1 86 ? -11.107 0.153 -3.890 1.00 96.56 86 GLN A C 1
ATOM 663 O O . GLN A 1 86 ? -12.009 0.072 -4.720 1.00 96.56 86 GLN A O 1
ATOM 668 N N . ARG A 1 87 ? -10.566 -0.929 -3.317 1.00 95.25 87 ARG A N 1
ATOM 669 C CA . ARG A 1 87 ? -10.859 -2.308 -3.747 1.00 95.25 87 ARG A CA 1
ATOM 670 C C . ARG A 1 87 ? -11.797 -3.064 -2.811 1.00 95.25 87 ARG A C 1
ATOM 672 O O . ARG A 1 87 ? -12.440 -4.015 -3.243 1.00 95.25 87 ARG A O 1
ATOM 679 N N . CYS A 1 88 ? -11.890 -2.650 -1.550 1.00 93.56 88 CYS A N 1
ATOM 680 C CA . CYS A 1 88 ? -12.576 -3.392 -0.499 1.00 93.56 88 CYS A CA 1
ATOM 681 C C . CYS A 1 88 ? -13.542 -2.467 0.244 1.00 93.56 88 CYS A C 1
ATOM 683 O O . CYS A 1 88 ? -13.151 -1.684 1.106 1.00 93.56 88 CYS A O 1
ATOM 685 N N . SER A 1 89 ? -14.826 -2.554 -0.106 1.00 91.06 89 SER A N 1
ATOM 686 C CA . SER A 1 89 ? -15.867 -1.650 0.399 1.00 91.06 89 SER A CA 1
ATOM 687 C C . SER A 1 89 ? -16.477 -2.065 1.744 1.00 91.06 89 SER A C 1
ATOM 689 O O . SER A 1 89 ? -17.263 -1.307 2.309 1.00 91.06 89 SER A O 1
ATOM 691 N N . SER A 1 90 ? -16.168 -3.266 2.247 1.00 93.38 90 SER A N 1
ATOM 692 C CA . SER A 1 90 ? -16.758 -3.822 3.470 1.00 93.38 90 SER A CA 1
ATOM 693 C C . SER A 1 90 ? -15.714 -4.561 4.319 1.00 93.38 90 SER A C 1
ATOM 695 O O . SER A 1 90 ? -15.074 -5.473 3.795 1.00 93.38 90 SER A O 1
ATOM 697 N N . PRO A 1 91 ? -15.588 -4.254 5.625 1.00 96.62 91 PRO A N 1
ATOM 698 C CA . PRO A 1 91 ? -16.244 -3.153 6.338 1.00 96.62 91 PRO A CA 1
ATOM 699 C C . PRO A 1 91 ? -15.790 -1.765 5.844 1.00 96.62 91 PRO A C 1
ATOM 701 O O . PRO A 1 91 ? -14.725 -1.649 5.236 1.00 96.62 91 PRO A O 1
ATOM 704 N N . PRO A 1 92 ? -16.580 -0.698 6.069 1.00 97.38 92 PRO A N 1
ATOM 705 C CA . PRO A 1 92 ? -16.279 0.611 5.501 1.00 97.38 92 PRO A CA 1
ATOM 706 C C . PRO A 1 92 ? -15.098 1.287 6.210 1.00 97.38 92 PRO A C 1
ATOM 708 O O . PRO A 1 92 ? -15.110 1.482 7.430 1.00 97.38 92 PRO A O 1
ATOM 711 N N . MET A 1 93 ? -14.099 1.713 5.434 1.00 98.25 93 MET A N 1
ATOM 712 C CA . MET A 1 93 ? -13.063 2.626 5.918 1.00 98.25 93 MET A CA 1
ATOM 713 C C . MET A 1 93 ? -13.661 4.033 6.069 1.00 98.25 93 MET A C 1
ATOM 715 O O . MET A 1 93 ? -14.143 4.614 5.101 1.00 98.25 93 MET A O 1
ATOM 719 N N . LYS A 1 94 ? -13.639 4.577 7.288 1.00 97.81 94 LYS A N 1
ATOM 720 C CA . LYS A 1 94 ? -14.218 5.882 7.645 1.00 97.81 94 LYS A CA 1
ATOM 721 C C . LYS A 1 94 ? -13.261 7.027 7.335 1.00 97.81 94 LYS A C 1
ATOM 723 O O . LYS A 1 94 ? -13.626 7.965 6.639 1.00 97.81 94 LYS A O 1
ATOM 728 N N . ASN A 1 95 ? -12.033 6.934 7.843 1.00 98.19 95 ASN A N 1
ATOM 729 C CA . ASN A 1 95 ? -10.973 7.908 7.600 1.00 98.19 95 ASN A CA 1
ATOM 730 C C . ASN A 1 95 ? -9.676 7.196 7.220 1.00 98.19 95 ASN A C 1
ATOM 732 O O . ASN A 1 95 ? -9.320 6.194 7.842 1.00 98.19 95 ASN A O 1
ATOM 736 N N . LEU A 1 96 ? -8.950 7.764 6.258 1.00 98.12 96 LEU A N 1
ATOM 737 C CA . LEU A 1 96 ? -7.592 7.367 5.902 1.00 98.12 96 LEU A CA 1
ATOM 738 C C . LEU A 1 96 ? -6.621 8.495 6.259 1.00 98.12 96 LEU A C 1
ATOM 740 O O . LEU A 1 96 ? -6.697 9.586 5.698 1.00 98.12 96 LEU A O 1
ATOM 744 N N . ILE A 1 97 ? -5.675 8.217 7.153 1.00 98.12 97 ILE A N 1
ATOM 745 C CA . ILE A 1 97 ? -4.555 9.106 7.469 1.00 98.12 97 ILE A CA 1
ATOM 746 C C . ILE A 1 97 ? -3.302 8.536 6.802 1.00 98.12 97 ILE A C 1
ATOM 748 O O . ILE A 1 97 ? -2.818 7.470 7.173 1.00 98.12 97 ILE A O 1
ATOM 752 N N . SER A 1 98 ? -2.763 9.248 5.813 1.00 97.19 98 SER A N 1
ATOM 753 C CA . SER A 1 98 ? -1.535 8.864 5.105 1.00 97.19 98 SER A CA 1
ATOM 754 C C . SER A 1 98 ? -0.363 9.726 5.572 1.00 97.19 98 SER A C 1
ATOM 756 O O . SER A 1 98 ? -0.277 10.904 5.232 1.00 97.19 98 SER A O 1
ATOM 758 N N . LEU A 1 99 ? 0.575 9.129 6.303 1.00 95.06 99 LEU A N 1
ATOM 759 C CA . LEU A 1 99 ? 1.775 9.779 6.823 1.00 95.06 99 LEU A CA 1
ATOM 760 C C . LEU A 1 99 ? 2.961 9.511 5.890 1.00 95.06 99 LEU A C 1
ATOM 762 O O . LEU A 1 99 ? 3.634 8.485 5.985 1.00 95.06 99 LEU A O 1
ATOM 766 N N . GLY A 1 100 ? 3.200 10.439 4.959 1.00 93.00 100 GLY A N 1
ATOM 767 C CA . GLY A 1 100 ? 4.323 10.361 4.015 1.00 93.00 100 GLY A CA 1
ATOM 768 C C . GLY A 1 100 ? 4.170 9.291 2.929 1.00 93.00 100 GLY A C 1
ATOM 769 O O . GLY A 1 100 ? 5.168 8.753 2.455 1.00 93.00 100 GLY A O 1
ATOM 770 N N . GLY A 1 101 ? 2.933 8.942 2.560 1.00 94.75 101 GLY A N 1
ATOM 771 C CA . GLY A 1 101 ? 2.672 7.953 1.515 1.00 94.75 101 GLY A CA 1
ATOM 772 C C . GLY A 1 101 ? 2.981 8.452 0.100 1.00 94.75 101 GLY A C 1
ATOM 773 O O . GLY A 1 101 ? 2.563 9.561 -0.242 1.00 94.75 101 GLY A O 1
ATOM 774 N N . PRO A 1 102 ? 3.661 7.652 -0.748 1.00 95.44 102 PRO A N 1
ATOM 775 C CA . PRO A 1 102 ? 4.002 8.024 -2.120 1.00 95.44 102 PRO A CA 1
ATOM 776 C C . PRO A 1 102 ? 2.782 7.868 -3.039 1.00 95.44 102 PRO A C 1
ATOM 778 O O . PRO A 1 102 ? 2.719 6.969 -3.870 1.00 95.44 102 PRO A O 1
ATOM 781 N N . GLN A 1 103 ? 1.769 8.722 -2.873 1.00 97.38 103 GLN A N 1
ATOM 782 C CA . GLN A 1 103 ? 0.480 8.559 -3.561 1.00 97.38 103 GLN A CA 1
ATOM 783 C C . GLN A 1 103 ? 0.579 8.655 -5.094 1.00 97.38 103 GLN A C 1
ATOM 785 O O . GLN A 1 103 ? -0.240 8.061 -5.789 1.00 97.38 103 GLN A O 1
ATOM 790 N N . GLN A 1 104 ? 1.599 9.353 -5.599 1.00 96.62 104 GLN A N 1
ATOM 791 C CA . GLN A 1 104 ? 1.967 9.457 -7.016 1.00 96.62 104 GLN A CA 1
ATOM 792 C C . GLN A 1 104 ? 3.236 8.656 -7.352 1.00 96.62 104 GLN A C 1
ATOM 794 O O . GLN A 1 104 ? 3.911 8.934 -8.335 1.00 96.62 104 GLN A O 1
ATOM 799 N N . GLY A 1 105 ? 3.576 7.661 -6.534 1.00 94.38 105 GLY A N 1
ATOM 800 C CA . GLY A 1 105 ? 4.772 6.853 -6.724 1.00 94.38 105 GLY A CA 1
ATOM 801 C C . GLY A 1 105 ? 6.067 7.570 -6.367 1.00 94.38 105 GLY A C 1
ATOM 802 O O . GLY A 1 105 ? 6.074 8.598 -5.685 1.00 94.38 105 GLY A O 1
ATOM 803 N N . ILE A 1 106 ? 7.174 6.967 -6.795 1.00 92.12 106 ILE A N 1
ATOM 804 C CA . ILE A 1 106 ? 8.529 7.496 -6.625 1.00 92.12 106 ILE A CA 1
ATOM 805 C C . ILE A 1 106 ? 9.292 7.455 -7.949 1.00 92.12 106 ILE A C 1
ATOM 807 O O . ILE A 1 106 ? 9.095 6.547 -8.755 1.00 92.12 106 ILE A O 1
ATOM 811 N N . TYR A 1 107 ? 10.217 8.399 -8.113 1.00 88.81 107 TYR A N 1
ATOM 812 C CA . TYR A 1 107 ? 11.194 8.413 -9.199 1.00 88.81 107 TYR A CA 1
ATOM 813 C C . TYR A 1 107 ? 12.587 8.694 -8.639 1.00 88.81 107 TYR A C 1
ATOM 815 O O . TYR A 1 107 ? 13.113 9.805 -8.700 1.00 88.81 107 TYR A O 1
ATOM 823 N N . GLY A 1 108 ? 13.139 7.683 -7.977 1.00 79.81 108 GLY A N 1
ATOM 824 C CA . GLY A 1 108 ? 14.411 7.766 -7.271 1.00 79.81 108 GLY A CA 1
ATOM 825 C C . GLY A 1 108 ? 14.350 7.061 -5.925 1.00 79.81 108 GLY A C 1
ATOM 826 O O . GLY A 1 108 ? 13.393 7.210 -5.164 1.00 79.81 108 GLY A O 1
ATOM 827 N N . LEU A 1 109 ? 15.389 6.288 -5.622 1.00 68.44 109 LEU A N 1
ATOM 828 C CA . LEU A 1 109 ? 15.559 5.697 -4.303 1.00 68.44 109 LEU A CA 1
ATOM 829 C C . LEU A 1 109 ? 16.380 6.648 -3.424 1.00 68.44 109 LEU A C 1
ATOM 831 O O . LEU A 1 109 ? 17.563 6.851 -3.711 1.00 68.44 109 LEU A O 1
ATOM 835 N N . PRO A 1 110 ? 15.817 7.213 -2.340 1.00 56.75 110 PRO A N 1
ATOM 836 C CA . PRO A 1 110 ? 16.656 7.779 -1.295 1.00 56.75 110 PRO A CA 1
ATOM 837 C C . PRO A 1 110 ? 17.504 6.664 -0.663 1.00 56.75 110 PRO A C 1
ATOM 839 O O . PRO A 1 110 ? 17.158 5.485 -0.755 1.00 56.75 110 PRO A O 1
ATOM 842 N N . LEU A 1 111 ? 18.623 7.051 -0.034 1.00 59.31 111 LEU A N 1
ATOM 843 C CA . LEU A 1 111 ? 19.529 6.178 0.725 1.00 59.31 111 LEU A CA 1
ATOM 844 C C . LEU A 1 111 ? 18.746 5.061 1.430 1.00 59.31 111 LEU A C 1
ATOM 846 O O . LEU A 1 111 ? 17.978 5.343 2.342 1.00 59.31 111 LEU A O 1
ATOM 850 N N . CYS A 1 112 ? 18.911 3.818 0.971 1.00 61.19 112 CYS A N 1
ATOM 851 C CA . CYS A 1 112 ? 18.222 2.655 1.519 1.00 61.19 112 CYS A CA 1
ATOM 852 C C . CYS A 1 112 ? 18.810 2.357 2.909 1.00 61.19 112 CYS A C 1
ATOM 854 O O . CYS A 1 112 ? 19.964 1.936 2.982 1.00 61.19 112 CYS A O 1
ATOM 856 N N . PRO A 1 113 ? 18.076 2.602 4.011 1.00 56.16 113 PRO A N 1
ATOM 857 C CA . PRO A 1 113 ? 18.620 2.474 5.362 1.00 56.16 113 PRO A CA 1
ATOM 858 C C . PRO A 1 113 ? 18.507 1.037 5.909 1.00 56.16 113 PRO A C 1
ATOM 860 O O . PRO A 1 113 ? 18.695 0.824 7.103 1.00 56.16 113 PRO A O 1
ATOM 863 N N . GLY A 1 114 ? 18.135 0.068 5.063 1.00 58.38 114 GLY A N 1
ATOM 864 C CA . GLY A 1 114 ? 17.973 -1.341 5.427 1.00 58.38 114 GLY A CA 1
ATOM 865 C C . GLY A 1 114 ? 19.283 -2.133 5.395 1.00 58.38 114 GLY A C 1
ATOM 866 O O . GLY A 1 114 ? 20.356 -1.578 5.163 1.00 58.38 114 GLY A O 1
ATOM 867 N N . ASP A 1 115 ? 19.186 -3.450 5.611 1.00 64.81 115 ASP A N 1
ATOM 868 C CA . ASP A 1 115 ? 20.315 -4.372 5.431 1.00 64.81 115 ASP A CA 1
ATOM 869 C C . ASP A 1 115 ? 20.918 -4.185 4.029 1.00 64.81 115 ASP A C 1
ATOM 871 O O . ASP A 1 115 ? 20.195 -4.178 3.027 1.00 64.81 115 ASP A O 1
ATOM 875 N N . VAL A 1 116 ? 22.245 -4.041 3.968 1.00 71.44 116 VAL A N 1
ATOM 876 C CA . VAL A 1 116 ? 23.017 -3.836 2.735 1.00 71.44 116 VAL A CA 1
ATOM 877 C C . VAL A 1 116 ? 22.622 -4.852 1.661 1.00 71.44 116 VAL A C 1
ATOM 879 O O . VAL A 1 116 ? 22.452 -4.480 0.505 1.00 71.44 116 VAL A O 1
ATOM 882 N N . ARG A 1 117 ? 22.366 -6.109 2.045 1.00 74.00 117 ARG A N 1
ATOM 883 C CA . ARG A 1 117 ? 21.967 -7.172 1.110 1.00 74.00 117 ARG A CA 1
ATOM 884 C C . ARG A 1 117 ? 20.606 -6.922 0.468 1.00 74.00 117 ARG A C 1
ATOM 886 O O . ARG A 1 117 ? 20.450 -7.138 -0.731 1.00 74.00 117 ARG A O 1
ATOM 893 N N . VAL A 1 118 ? 19.629 -6.463 1.250 1.00 72.94 118 VAL A N 1
ATOM 894 C CA . VAL A 1 118 ? 18.288 -6.131 0.745 1.00 72.94 118 VAL A CA 1
ATOM 895 C C . VAL A 1 118 ? 18.378 -4.914 -0.167 1.00 72.94 118 VAL A C 1
ATOM 897 O O . VAL A 1 118 ? 17.827 -4.919 -1.264 1.00 72.94 118 VAL A O 1
ATOM 900 N N . CYS A 1 119 ? 19.127 -3.893 0.247 1.00 76.12 119 CYS A N 1
ATOM 901 C CA . CYS A 1 119 ? 19.316 -2.686 -0.547 1.00 76.12 119 CYS A CA 1
ATOM 902 C C . CYS A 1 119 ? 20.014 -2.960 -1.889 1.00 76.12 119 CYS A C 1
ATOM 904 O O . CYS A 1 119 ? 19.597 -2.415 -2.911 1.00 76.12 119 CYS A O 1
ATOM 906 N N . ASP A 1 120 ? 21.033 -3.818 -1.911 1.00 77.75 120 ASP A N 1
ATOM 907 C CA . ASP A 1 120 ? 21.735 -4.187 -3.142 1.00 77.75 120 ASP A CA 1
ATOM 908 C C . ASP A 1 120 ? 20.861 -5.049 -4.062 1.00 77.75 120 ASP A C 1
ATOM 910 O O . ASP A 1 120 ? 20.847 -4.827 -5.272 1.00 77.75 120 ASP A O 1
ATOM 914 N N . ALA A 1 121 ? 20.047 -5.952 -3.505 1.00 76.75 121 ALA A N 1
ATOM 915 C CA . ALA A 1 121 ? 19.068 -6.709 -4.283 1.00 76.75 121 ALA A CA 1
ATOM 916 C C . ALA A 1 121 ? 18.021 -5.793 -4.942 1.00 76.75 121 ALA A C 1
ATOM 918 O O . ALA A 1 121 ? 17.752 -5.926 -6.134 1.00 76.75 121 ALA A O 1
ATOM 919 N N . VAL A 1 122 ? 17.469 -4.825 -4.200 1.00 78.88 122 VAL A N 1
ATOM 920 C CA . VAL A 1 122 ? 16.526 -3.829 -4.743 1.00 78.88 122 VAL A CA 1
ATOM 921 C C . VAL A 1 122 ? 17.172 -3.026 -5.874 1.00 78.88 122 VAL A C 1
ATOM 923 O O . VAL A 1 122 ? 16.549 -2.842 -6.919 1.00 78.88 122 VAL A O 1
ATOM 926 N N . ARG A 1 123 ? 18.423 -2.578 -5.692 1.00 76.50 123 ARG A N 1
ATOM 927 C CA . ARG A 1 123 ? 19.176 -1.856 -6.730 1.00 76.50 123 ARG A CA 1
ATOM 928 C C . ARG A 1 123 ? 19.353 -2.701 -7.985 1.00 76.50 123 ARG A C 1
ATOM 930 O O . ARG A 1 123 ? 18.942 -2.260 -9.047 1.00 76.50 123 ARG A O 1
ATOM 937 N N . HIS A 1 124 ? 19.857 -3.929 -7.860 1.00 74.94 124 HIS A N 1
ATOM 938 C CA . HIS A 1 124 ? 20.043 -4.822 -9.006 1.00 74.94 124 HIS A CA 1
ATOM 939 C C . HIS A 1 124 ? 18.740 -5.116 -9.757 1.00 74.94 124 HIS A C 1
ATOM 941 O O . HIS A 1 124 ? 18.734 -5.160 -10.985 1.00 74.94 124 HIS A O 1
ATOM 947 N N . LEU A 1 125 ? 17.624 -5.295 -9.044 1.00 76.19 125 LEU A N 1
ATOM 948 C CA . LEU A 1 125 ? 16.319 -5.490 -9.676 1.00 76.19 125 LEU A CA 1
ATOM 949 C C . LEU A 1 125 ? 15.862 -4.246 -10.454 1.00 76.19 125 LEU A C 1
ATOM 951 O O . LEU A 1 125 ? 15.313 -4.386 -11.545 1.00 76.19 125 LEU A O 1
ATOM 955 N N . LEU A 1 126 ? 16.099 -3.041 -9.932 1.00 78.31 126 LEU A N 1
ATOM 956 C CA . LEU A 1 126 ? 15.772 -1.801 -10.640 1.00 78.31 126 LEU A CA 1
ATOM 957 C C . LEU A 1 126 ? 16.730 -1.512 -11.802 1.00 78.31 126 LEU A C 1
ATOM 959 O O . LEU A 1 126 ? 16.265 -1.013 -12.824 1.00 78.31 126 LEU A O 1
ATOM 963 N N . ASP A 1 127 ? 18.008 -1.889 -11.695 1.00 73.50 127 ASP A N 1
ATOM 964 C CA . ASP A 1 127 ? 18.993 -1.803 -12.785 1.00 73.50 127 ASP A CA 1
ATOM 965 C C . ASP A 1 127 ? 18.603 -2.700 -13.973 1.00 73.50 127 ASP A C 1
ATOM 967 O O . ASP A 1 127 ? 18.831 -2.342 -15.127 1.00 73.50 127 ASP A O 1
ATOM 971 N N . MET A 1 128 ? 17.964 -3.850 -13.712 1.00 75.25 128 MET A N 1
ATOM 972 C CA . MET A 1 128 ? 17.366 -4.681 -14.768 1.00 75.25 128 MET A CA 1
ATOM 973 C C . MET A 1 128 ? 16.154 -4.020 -15.442 1.00 75.25 128 MET A C 1
ATOM 975 O O . MET A 1 128 ? 15.807 -4.386 -16.564 1.00 75.25 128 MET A O 1
ATOM 979 N N . GLY A 1 129 ? 15.517 -3.060 -14.769 1.00 86.62 129 GLY A N 1
ATOM 980 C CA . GLY A 1 129 ? 14.387 -2.281 -15.261 1.00 86.62 129 GLY A CA 1
ATOM 981 C C . GLY A 1 129 ? 13.134 -2.456 -14.404 1.00 86.62 129 GLY A C 1
ATOM 982 O O . GLY A 1 129 ? 12.577 -3.550 -14.301 1.00 86.62 129 GLY A O 1
ATOM 983 N N . ALA A 1 130 ? 12.629 -1.348 -13.850 1.00 89.31 130 ALA A N 1
ATOM 984 C CA . ALA A 1 130 ? 11.445 -1.337 -12.987 1.00 89.31 130 ALA A CA 1
ATOM 985 C C . ALA A 1 130 ? 10.201 -1.956 -13.649 1.00 89.31 130 ALA A C 1
ATOM 987 O O . ALA A 1 130 ? 9.407 -2.604 -12.975 1.00 89.31 130 ALA A O 1
ATOM 988 N N . TYR A 1 131 ? 10.036 -1.797 -14.964 1.00 92.38 131 TYR A N 1
ATOM 989 C CA . TYR A 1 131 ? 8.862 -2.263 -15.713 1.00 92.38 131 TYR A CA 1
ATOM 990 C C . TYR A 1 131 ? 9.005 -3.673 -16.305 1.00 92.38 131 TYR A C 1
ATOM 992 O O . TYR A 1 131 ? 8.103 -4.156 -16.990 1.00 92.38 131 TYR A O 1
ATOM 1000 N N . VAL A 1 132 ? 10.111 -4.372 -16.031 1.00 93.19 132 VAL A N 1
ATOM 1001 C CA . VAL A 1 132 ? 10.261 -5.780 -16.416 1.00 93.19 132 VAL A CA 1
ATOM 1002 C C . VAL A 1 132 ? 9.235 -6.618 -15.653 1.00 93.19 132 VAL A C 1
ATOM 1004 O O . VAL A 1 132 ? 9.128 -6.524 -14.434 1.00 93.19 132 VAL A O 1
ATOM 1007 N N . GLY A 1 133 ? 8.496 -7.484 -16.353 1.00 92.25 133 GLY A N 1
ATOM 1008 C CA . GLY A 1 133 ? 7.355 -8.205 -15.773 1.00 92.25 133 GLY A CA 1
ATOM 1009 C C . GLY A 1 133 ? 7.676 -9.054 -14.533 1.00 92.25 133 GLY A C 1
ATOM 1010 O O . GLY A 1 133 ? 6.832 -9.178 -13.651 1.00 92.25 133 GLY A O 1
ATOM 1011 N N . PHE A 1 134 ? 8.886 -9.618 -14.436 1.00 92.88 134 PHE A N 1
ATOM 1012 C CA . PHE A 1 134 ? 9.351 -10.292 -13.216 1.00 92.88 134 PHE A CA 1
ATOM 1013 C C . PHE A 1 134 ? 9.578 -9.296 -12.069 1.00 92.88 134 PHE A C 1
ATOM 1015 O O . PHE A 1 134 ? 9.066 -9.498 -10.973 1.00 92.88 134 PHE A O 1
ATOM 1022 N N . VAL A 1 135 ? 10.275 -8.189 -12.337 1.00 91.81 135 VAL A N 1
ATOM 1023 C CA . VAL A 1 135 ? 10.558 -7.139 -11.347 1.00 91.81 135 VAL A CA 1
ATOM 1024 C C . VAL A 1 135 ? 9.255 -6.528 -10.825 1.00 91.81 135 VAL A C 1
ATOM 1026 O O . VAL A 1 135 ? 9.070 -6.450 -9.614 1.00 91.81 135 VAL A O 1
ATOM 1029 N N . GLN A 1 136 ? 8.300 -6.215 -11.708 1.00 94.69 136 GLN A N 1
ATOM 1030 C CA . GLN A 1 136 ? 6.961 -5.748 -11.328 1.00 94.69 136 GLN A CA 1
ATOM 1031 C C . GLN A 1 136 ? 6.224 -6.726 -10.405 1.00 94.69 136 GLN A C 1
ATOM 1033 O O . GLN A 1 136 ? 5.473 -6.288 -9.550 1.00 94.69 136 GLN A O 1
ATOM 1038 N N . LYS A 1 137 ? 6.413 -8.042 -10.543 1.00 94.38 137 LYS A N 1
ATOM 1039 C CA . LYS A 1 137 ? 5.696 -9.035 -9.721 1.00 94.38 137 LYS A CA 1
ATOM 1040 C C . LYS A 1 137 ? 6.393 -9.374 -8.407 1.00 94.38 137 LYS A C 1
ATOM 1042 O O . LYS A 1 137 ? 5.760 -9.956 -7.531 1.00 94.38 137 LYS A O 1
ATOM 1047 N N . SER A 1 138 ? 7.681 -9.067 -8.289 1.00 92.25 138 SER A N 1
ATOM 1048 C CA . SER A 1 138 ? 8.515 -9.536 -7.179 1.00 92.25 138 SER A CA 1
ATOM 1049 C C . SER A 1 138 ? 9.110 -8.413 -6.335 1.00 92.25 138 SER A C 1
ATOM 1051 O O . SER A 1 138 ? 9.518 -8.681 -5.208 1.00 92.25 138 SER A O 1
ATOM 1053 N N . LEU A 1 139 ? 9.145 -7.174 -6.834 1.00 93.06 139 LEU A N 1
ATOM 1054 C CA . LEU A 1 139 ? 9.655 -6.011 -6.113 1.00 93.06 139 LEU A CA 1
ATOM 1055 C C . LEU A 1 139 ? 8.522 -5.026 -5.823 1.00 93.06 139 LEU A C 1
ATOM 1057 O O . LEU A 1 139 ? 7.885 -4.500 -6.737 1.00 93.06 139 LEU A O 1
ATOM 1061 N N . ILE A 1 140 ? 8.306 -4.727 -4.546 1.00 94.00 140 ILE A N 1
ATOM 1062 C CA . ILE A 1 140 ? 7.251 -3.819 -4.091 1.00 94.00 140 ILE A CA 1
ATOM 1063 C C . ILE A 1 140 ? 7.500 -2.397 -4.603 1.00 94.00 140 ILE A C 1
ATOM 1065 O O . ILE A 1 140 ? 6.590 -1.750 -5.115 1.00 94.00 140 ILE A O 1
ATOM 1069 N N . GLN A 1 141 ? 8.747 -1.927 -4.552 1.00 92.00 141 GLN A N 1
ATOM 1070 C CA . GLN A 1 141 ? 9.119 -0.575 -4.980 1.00 92.00 141 GLN A CA 1
ATOM 1071 C C . GLN A 1 141 ? 8.894 -0.349 -6.481 1.00 92.00 141 GLN A C 1
ATOM 1073 O O . GLN A 1 141 ? 8.543 0.757 -6.881 1.00 92.00 141 GLN A O 1
ATOM 1078 N N . ALA A 1 142 ? 9.049 -1.386 -7.309 1.00 94.06 142 ALA A N 1
ATOM 1079 C CA . ALA A 1 142 ? 8.806 -1.288 -8.747 1.00 94.06 142 ALA A CA 1
ATOM 1080 C C . ALA A 1 142 ? 7.327 -1.031 -9.070 1.00 94.06 142 ALA A C 1
ATOM 1082 O O . ALA A 1 142 ? 7.008 -0.315 -10.016 1.00 94.06 142 ALA A O 1
ATOM 1083 N N . GLN A 1 143 ? 6.412 -1.568 -8.265 1.00 96.62 143 GLN A N 1
ATOM 1084 C CA . GLN A 1 143 ? 4.968 -1.502 -8.516 1.00 96.62 143 GLN A CA 1
ATOM 1085 C C . GLN A 1 143 ? 4.371 -0.104 -8.302 1.00 96.62 143 GLN A C 1
ATOM 1087 O O . GLN A 1 143 ? 3.274 0.182 -8.785 1.00 96.62 143 GLN A O 1
ATOM 1092 N N . TYR A 1 144 ? 5.103 0.781 -7.620 1.00 95.81 144 TYR A N 1
ATOM 1093 C CA . TYR A 1 144 ? 4.813 2.214 -7.537 1.00 95.81 144 TYR A CA 1
ATOM 1094 C C . TYR A 1 144 ? 5.979 3.088 -8.013 1.00 95.81 144 TYR A C 1
ATOM 1096 O O . TYR A 1 144 ? 6.057 4.270 -7.672 1.00 95.81 144 TYR A O 1
ATOM 1104 N N . TRP A 1 145 ? 6.878 2.525 -8.822 1.00 94.88 145 TRP A N 1
ATOM 1105 C CA . TRP A 1 145 ? 7.818 3.325 -9.592 1.00 94.88 145 TRP A CA 1
ATOM 1106 C C . TRP A 1 145 ? 7.043 4.089 -10.664 1.00 94.88 145 TRP A C 1
ATOM 1108 O O . TRP A 1 145 ? 6.262 3.497 -11.411 1.00 94.88 145 TRP A O 1
ATOM 1118 N N . HIS A 1 146 ? 7.248 5.398 -10.706 1.00 94.50 146 HIS A N 1
ATOM 1119 C CA . HIS A 1 146 ? 6.573 6.298 -11.625 1.00 94.50 146 HIS A CA 1
ATOM 1120 C C . HIS A 1 146 ? 7.642 7.074 -12.376 1.00 94.50 146 HIS A C 1
ATOM 1122 O O . HIS A 1 146 ? 8.303 7.924 -11.795 1.00 94.50 146 HIS A O 1
ATOM 1128 N N . ASP A 1 147 ? 7.854 6.730 -13.643 1.00 91.06 147 ASP A N 1
ATOM 1129 C CA . ASP A 1 147 ? 8.831 7.400 -14.497 1.00 91.06 147 ASP A CA 1
ATOM 1130 C C . ASP A 1 147 ? 8.167 8.580 -15.222 1.00 91.06 147 ASP A C 1
ATOM 1132 O O . ASP A 1 147 ? 7.409 8.339 -16.162 1.00 91.06 147 ASP A O 1
ATOM 1136 N N . PRO A 1 148 ? 8.442 9.839 -14.824 1.00 88.56 148 PRO A N 1
ATOM 1137 C CA . PRO A 1 148 ? 7.827 11.008 -15.444 1.00 88.56 148 PRO A CA 1
ATOM 1138 C C . PRO A 1 148 ? 8.416 11.322 -16.828 1.00 88.56 148 PRO A C 1
ATOM 1140 O O . PRO A 1 148 ? 7.902 12.195 -17.527 1.00 88.56 148 PRO A O 1
ATOM 1143 N N . ILE A 1 149 ? 9.522 10.675 -17.218 1.00 89.75 149 ILE A N 1
ATOM 1144 C CA . ILE A 1 149 ? 10.156 10.841 -18.532 1.00 89.75 149 ILE A CA 1
ATOM 1145 C C . ILE A 1 149 ? 9.505 9.889 -19.542 1.00 89.75 149 ILE A C 1
ATOM 1147 O O . ILE A 1 149 ? 9.234 10.293 -20.673 1.00 89.75 149 ILE A O 1
ATOM 1151 N N . ASP A 1 150 ? 9.217 8.652 -19.130 1.00 90.69 150 ASP A N 1
ATOM 1152 C CA . ASP A 1 150 ? 8.535 7.638 -19.944 1.00 90.69 150 ASP A CA 1
ATOM 1153 C C . ASP A 1 150 ? 7.190 7.201 -19.333 1.00 90.69 150 ASP A C 1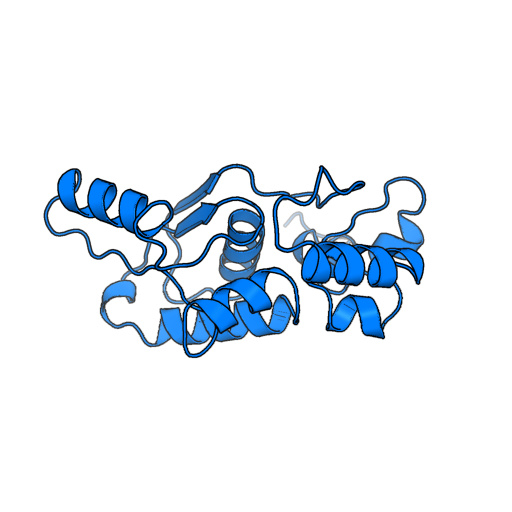
ATOM 1155 O O . ASP A 1 150 ? 6.970 6.055 -18.924 1.00 90.69 150 ASP A O 1
ATOM 1159 N N . GLU A 1 151 ? 6.254 8.150 -19.331 1.00 91.75 151 GLU A N 1
ATOM 1160 C CA . GLU A 1 151 ? 4.858 7.963 -18.918 1.00 91.75 151 GLU A CA 1
ATOM 1161 C C . GLU A 1 151 ? 4.146 6.837 -19.680 1.00 91.75 151 GLU A C 1
ATOM 1163 O O . GLU A 1 151 ? 3.242 6.190 -19.152 1.00 91.75 151 GLU A O 1
ATOM 1168 N N . THR A 1 152 ? 4.531 6.583 -20.934 1.00 92.88 152 THR A N 1
ATOM 1169 C CA . THR A 1 152 ? 3.872 5.558 -21.756 1.00 92.88 152 THR A CA 1
ATOM 1170 C C . THR A 1 152 ? 4.189 4.170 -21.215 1.00 92.88 152 THR A C 1
ATOM 1172 O O . THR A 1 152 ? 3.275 3.375 -20.980 1.00 92.88 152 THR A O 1
ATOM 1175 N N . THR A 1 153 ? 5.469 3.899 -20.947 1.00 91.81 153 THR A N 1
ATOM 1176 C CA . THR A 1 153 ? 5.899 2.641 -20.331 1.00 91.81 153 THR A CA 1
ATOM 1177 C C . THR A 1 153 ? 5.340 2.507 -18.913 1.00 91.81 153 THR A C 1
ATOM 1179 O O . THR A 1 153 ? 4.828 1.442 -18.563 1.00 91.81 153 THR A O 1
ATOM 1182 N N . TYR A 1 154 ? 5.350 3.582 -18.116 1.00 93.44 154 TYR A N 1
ATOM 1183 C CA . TYR A 1 154 ? 4.730 3.589 -16.786 1.00 93.44 154 TYR A CA 1
ATOM 1184 C C . TYR A 1 154 ? 3.271 3.114 -16.823 1.00 93.44 154 TYR A C 1
ATOM 1186 O O . TYR A 1 154 ? 2.918 2.137 -16.156 1.00 93.44 154 TYR A O 1
ATOM 1194 N N . ARG A 1 155 ? 2.433 3.764 -17.637 1.00 93.50 155 ARG A N 1
ATOM 1195 C CA . ARG A 1 155 ? 1.002 3.452 -17.742 1.00 93.50 155 ARG A CA 1
ATOM 1196 C C . ARG A 1 155 ? 0.767 2.026 -18.223 1.00 93.50 155 ARG A C 1
ATOM 1198 O O . ARG A 1 155 ? -0.080 1.324 -17.678 1.00 93.50 155 ARG A O 1
ATOM 1205 N N . GLN A 1 156 ? 1.543 1.580 -19.208 1.00 93.31 156 GLN A N 1
ATOM 1206 C CA . GLN A 1 156 ? 1.372 0.265 -19.815 1.00 93.31 156 GLN A CA 1
ATOM 1207 C C . GLN A 1 156 ? 1.800 -0.894 -18.899 1.00 93.31 156 GLN A C 1
ATOM 1209 O O . GLN A 1 156 ? 1.178 -1.957 -18.949 1.00 93.31 156 GLN A O 1
ATOM 1214 N N . TYR A 1 157 ? 2.855 -0.721 -18.097 1.00 95.00 157 TYR A N 1
ATOM 1215 C CA . TYR A 1 157 ? 3.506 -1.836 -17.397 1.00 95.00 157 TYR A CA 1
ATOM 1216 C C . TYR A 1 157 ? 3.436 -1.775 -15.868 1.00 95.00 157 TYR A C 1
ATOM 1218 O O . TYR A 1 157 ? 3.716 -2.790 -15.227 1.00 95.00 157 TYR A O 1
ATOM 1226 N N . SER A 1 158 ? 3.061 -0.644 -15.261 1.00 95.56 158 SER A N 1
ATOM 1227 C CA . SER A 1 158 ? 2.827 -0.583 -13.814 1.00 95.56 158 SER A CA 1
ATOM 1228 C C . SER A 1 158 ? 1.626 -1.453 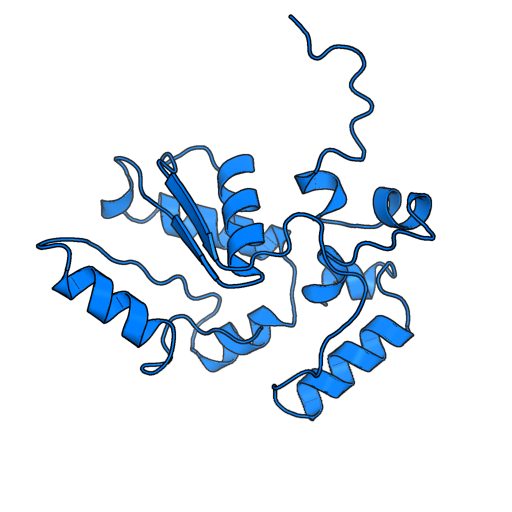-13.440 1.00 95.56 158 SER A C 1
ATOM 1230 O O . SER A 1 158 ? 0.491 -1.173 -13.825 1.00 95.56 158 SER A O 1
ATOM 1232 N N . ILE A 1 159 ? 1.863 -2.508 -12.656 1.00 96.12 159 ILE A N 1
ATOM 1233 C CA . ILE A 1 159 ? 0.804 -3.464 -12.288 1.00 96.12 159 ILE A CA 1
ATOM 1234 C C . ILE A 1 159 ? -0.044 -3.010 -11.092 1.00 96.12 159 ILE A C 1
ATOM 1236 O O . ILE A 1 159 ? -0.943 -3.738 -10.670 1.00 96.12 159 ILE A O 1
ATOM 1240 N N . PHE A 1 160 ? 0.269 -1.856 -10.498 1.00 97.06 160 PHE A N 1
ATOM 1241 C CA . PHE A 1 160 ? -0.433 -1.351 -9.321 1.00 97.06 160 PHE A CA 1
ATOM 1242 C C . PHE A 1 160 ? -0.709 0.149 -9.398 1.00 97.06 160 PHE A C 1
ATOM 1244 O O . PHE A 1 160 ? -1.874 0.533 -9.427 1.00 97.06 160 PHE A O 1
ATOM 1251 N N . LEU A 1 161 ? 0.315 1.009 -9.424 1.00 97.38 161 LEU A N 1
ATOM 1252 C CA . LEU A 1 161 ? 0.100 2.453 -9.280 1.00 97.38 161 LEU A CA 1
ATOM 1253 C C . LEU A 1 161 ? -0.717 3.056 -10.432 1.00 97.38 161 LEU A C 1
ATOM 1255 O O . LEU A 1 161 ? -1.614 3.854 -10.164 1.00 97.38 161 LEU A O 1
ATOM 1259 N N . ALA A 1 162 ? -0.477 2.633 -11.678 1.00 95.69 162 ALA A N 1
ATOM 1260 C CA . ALA A 1 162 ? -1.259 3.104 -12.824 1.00 95.69 162 ALA A CA 1
ATOM 1261 C C . ALA A 1 162 ? -2.750 2.729 -12.716 1.00 95.69 162 ALA A C 1
ATOM 1263 O O . ALA A 1 162 ? -3.616 3.541 -13.039 1.00 95.69 162 ALA A O 1
ATOM 1264 N N . ASP A 1 163 ? -3.063 1.529 -12.214 1.00 94.81 163 ASP A N 1
ATOM 1265 C CA . ASP A 1 163 ? -4.438 1.095 -11.922 1.00 94.81 163 ASP A CA 1
ATOM 1266 C C . ASP A 1 163 ? -5.043 1.902 -10.765 1.00 94.81 163 ASP A C 1
ATOM 1268 O O . ASP A 1 163 ? -6.106 2.505 -10.902 1.00 94.81 163 ASP A O 1
ATOM 1272 N N . ALA A 1 164 ? -4.318 2.002 -9.648 1.00 94.56 164 ALA A N 1
ATOM 1273 C CA . ALA A 1 164 ? -4.756 2.730 -8.462 1.00 94.56 164 ALA A CA 1
ATOM 1274 C C . ALA A 1 164 ? -4.997 4.228 -8.734 1.00 94.56 164 ALA A C 1
ATOM 1276 O O . ALA A 1 164 ? -5.765 4.863 -8.005 1.00 94.56 164 ALA A O 1
ATOM 127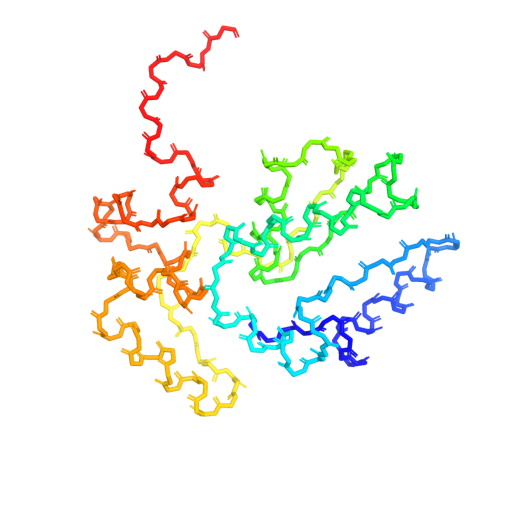7 N N . ASN A 1 165 ? -4.353 4.795 -9.756 1.00 96.25 165 ASN A N 1
ATOM 1278 C CA . ASN A 1 165 ? -4.519 6.183 -10.195 1.00 96.25 165 ASN A CA 1
ATOM 1279 C C . ASN A 1 165 ? -5.441 6.337 -11.416 1.00 96.25 165 ASN A C 1
ATOM 1281 O O . ASN A 1 165 ? -5.624 7.451 -11.896 1.00 96.25 165 ASN A O 1
ATOM 1285 N N . ALA A 1 166 ? -6.057 5.251 -11.893 1.00 92.44 166 ALA A N 1
ATOM 1286 C CA . ALA A 1 166 ? -6.932 5.238 -13.064 1.00 92.44 166 ALA A CA 1
ATOM 1287 C C . ALA A 1 166 ? -6.276 5.782 -14.356 1.00 92.44 166 ALA A C 1
ATOM 1289 O O . ALA A 1 166 ? -6.964 6.282 -15.244 1.00 92.44 166 ALA A O 1
ATOM 1290 N N . GLU A 1 167 ? -4.958 5.636 -14.509 1.00 87.94 167 GLU A N 1
ATOM 1291 C CA . GLU A 1 167 ? -4.184 6.207 -15.628 1.00 87.94 167 GLU A CA 1
ATOM 1292 C C . GLU A 1 167 ? -4.472 5.529 -16.977 1.00 87.94 167 GLU A C 1
ATOM 1294 O O . GLU A 1 167 ? -4.330 6.129 -18.044 1.00 87.94 167 GLU A O 1
ATOM 1299 N N . ASN A 1 168 ? -4.915 4.270 -16.933 1.00 78.06 168 ASN A N 1
ATOM 1300 C CA . ASN A 1 168 ? -5.308 3.493 -18.112 1.00 78.06 168 ASN A CA 1
ATOM 1301 C C . ASN A 1 168 ? -6.800 3.621 -18.444 1.00 78.06 168 ASN A C 1
ATOM 1303 O O . ASN A 1 168 ? -7.260 3.125 -19.476 1.00 78.06 168 ASN A O 1
ATOM 1307 N N . ALA A 1 169 ? -7.573 4.297 -17.591 1.00 65.94 169 ALA A N 1
ATOM 1308 C CA . ALA A 1 169 ? -8.978 4.544 -17.841 1.00 65.94 169 ALA A CA 1
ATOM 1309 C C . ALA A 1 169 ? -9.129 5.764 -18.758 1.00 65.94 169 ALA A C 1
ATOM 1311 O O . ALA A 1 169 ? -9.355 6.886 -18.310 1.00 65.94 169 ALA A O 1
ATOM 1312 N N . VAL A 1 170 ? -9.117 5.545 -20.076 1.00 50.12 170 VAL A N 1
ATOM 1313 C CA . VAL A 1 170 ? -9.772 6.475 -21.011 1.00 50.12 170 VAL A CA 1
ATOM 1314 C C . VAL A 1 170 ? -11.289 6.323 -20.843 1.00 50.12 170 VAL A C 1
ATOM 1316 O O . VAL A 1 170 ? -11.983 5.841 -21.734 1.00 50.12 170 VAL A O 1
ATOM 1319 N N . ASN A 1 171 ? -11.836 6.717 -19.692 1.00 41.81 171 ASN A N 1
ATOM 1320 C CA . ASN A 1 171 ? -13.280 6.842 -19.535 1.00 41.81 171 ASN A CA 1
ATOM 1321 C C . ASN A 1 171 ? -13.712 8.227 -20.020 1.00 41.81 171 ASN A C 1
ATOM 1323 O O . ASN A 1 171 ? -13.872 9.182 -19.261 1.00 41.81 171 ASN A O 1
ATOM 1327 N N . ARG A 1 172 ? -13.945 8.317 -21.336 1.00 44.56 172 ARG A N 1
ATOM 1328 C CA . ARG A 1 172 ? -14.890 9.289 -21.895 1.00 44.56 172 ARG A CA 1
ATOM 1329 C C . ARG A 1 172 ? -16.251 8.970 -21.262 1.00 44.56 172 ARG A C 1
ATOM 1331 O O . ARG A 1 172 ? -16.836 7.963 -21.641 1.00 44.56 172 ARG A O 1
ATOM 1338 N N . ASN A 1 173 ? -16.703 9.801 -20.316 1.00 42.50 173 ASN A N 1
ATOM 1339 C CA . ASN A 1 173 ? -18.022 9.821 -19.638 1.00 42.50 173 ASN A CA 1
ATOM 1340 C C . ASN A 1 173 ? -18.002 9.543 -18.120 1.00 42.50 173 ASN A C 1
ATOM 1342 O O . ASN A 1 173 ? -18.696 8.648 -17.649 1.00 42.50 173 ASN A O 1
ATOM 1346 N N . ILE A 1 174 ? -17.309 10.371 -17.331 1.00 41.84 174 ILE A N 1
ATOM 1347 C CA . ILE A 1 174 ? -17.607 10.512 -15.891 1.00 41.84 174 ILE A CA 1
ATOM 1348 C C . ILE A 1 174 ? -17.970 11.974 -15.602 1.00 41.84 174 ILE A C 1
ATOM 1350 O O . ILE A 1 174 ? -17.232 12.723 -14.980 1.00 41.84 174 ILE A O 1
ATOM 1354 N N . PHE A 1 175 ? -19.120 12.370 -16.146 1.00 38.69 175 PHE A N 1
ATOM 1355 C CA . PHE A 1 175 ? -20.013 13.395 -15.607 1.00 38.69 175 PHE A CA 1
ATOM 1356 C C . PHE A 1 175 ? -21.432 12.953 -15.979 1.00 38.69 175 PHE A C 1
ATOM 1358 O O . PHE A 1 175 ? -21.899 13.220 -17.088 1.00 38.69 175 PHE A O 1
ATOM 1365 N N . ARG A 1 176 ? -22.088 12.213 -15.087 1.00 31.84 176 ARG A N 1
ATOM 1366 C CA . ARG A 1 176 ? -23.546 12.103 -15.013 1.00 31.84 176 ARG A CA 1
ATOM 1367 C C . ARG A 1 176 ? -23.950 12.003 -13.557 1.00 31.84 176 ARG A C 1
ATOM 1369 O O . ARG A 1 176 ? -23.296 11.214 -12.846 1.00 31.84 176 ARG A O 1
#